Protein AF-A0A9X1MIW9-F1 (afdb_monomer_lite)

Organism: NCBI:txid2894196

pLDDT: mean 72.63, std 14.34, range [36.94, 88.12]

Foldseek 3Di:
DPDQAEEEDEDDPCVLVVCVVCVVPGNHYFYFHVVVVCVVVPPPDDDPVVVVVVVVVCVVVVVGDGDDRPPPPPPD

Structure (mmCIF, N/CA/C/O backbone):
data_AF-A0A9X1MIW9-F1
#
_entry.id   AF-A0A9X1MIW9-F1
#
loop_
_atom_site.group_PDB
_atom_site.id
_atom_site.type_symbol
_atom_site.label_atom_id
_atom_site.label_alt_id
_atom_site.label_comp_id
_atom_site.label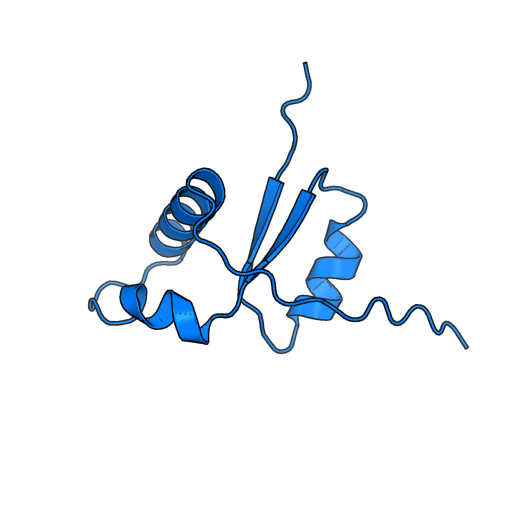_asym_id
_atom_site.label_entity_id
_atom_site.label_seq_id
_atom_site.pdbx_PDB_ins_code
_atom_site.Cartn_x
_atom_site.Cartn_y
_atom_site.Cartn_z
_atom_site.occupancy
_atom_site.B_iso_or_equiv
_atom_site.auth_seq_id
_atom_site.auth_comp_id
_atom_site.auth_asym_id
_atom_site.auth_atom_id
_atom_site.pdbx_PDB_model_num
ATOM 1 N N . MET A 1 1 ? -5.891 14.140 18.901 1.00 47.34 1 MET A N 1
ATOM 2 C CA . MET A 1 1 ? -6.471 13.726 17.602 1.00 47.34 1 MET A CA 1
ATOM 3 C C . MET A 1 1 ? -5.593 12.641 16.993 1.00 47.34 1 MET A C 1
ATOM 5 O O . MET A 1 1 ? -4.437 12.925 16.699 1.00 47.34 1 MET A O 1
ATOM 9 N N . LYS A 1 2 ? -6.087 11.403 16.844 1.00 57.56 2 LYS A N 1
ATOM 10 C CA . LYS A 1 2 ? -5.407 10.407 15.997 1.00 57.56 2 LYS A CA 1
ATOM 11 C C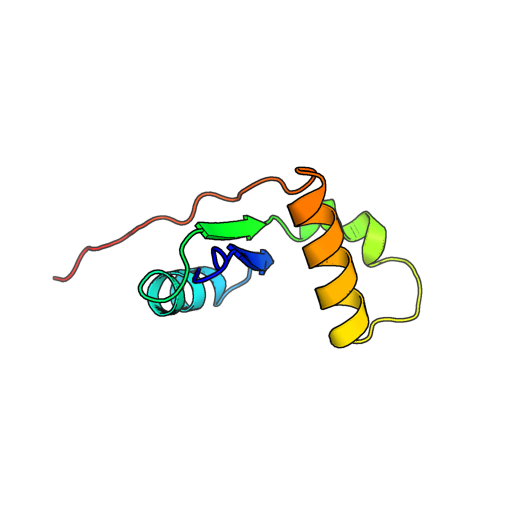 . LYS A 1 2 ? -5.549 10.884 14.552 1.00 57.56 2 LYS A C 1
ATOM 13 O O . LYS A 1 2 ? -6.661 11.151 14.112 1.00 57.56 2 LYS A O 1
ATOM 18 N N . ARG A 1 3 ? -4.428 11.082 13.858 1.00 61.88 3 ARG A N 1
ATOM 19 C CA . ARG A 1 3 ? -4.449 11.415 12.428 1.00 61.88 3 ARG A CA 1
ATOM 20 C C . ARG A 1 3 ? -4.943 10.171 11.680 1.00 61.88 3 ARG A C 1
ATOM 22 O O . ARG A 1 3 ? -4.462 9.090 12.031 1.00 61.88 3 ARG A O 1
ATOM 29 N N . PRO A 1 4 ? -5.861 10.301 10.706 1.00 66.38 4 PRO A N 1
ATOM 30 C CA . PRO A 1 4 ? -6.310 9.158 9.926 1.00 66.38 4 PRO A CA 1
ATOM 31 C C . PRO A 1 4 ? -5.102 8.484 9.269 1.00 66.38 4 PRO A C 1
ATOM 33 O O . PRO A 1 4 ? -4.279 9.145 8.627 1.00 66.38 4 PRO A O 1
ATOM 36 N N . ARG A 1 5 ? -4.955 7.178 9.493 1.00 79.31 5 ARG A N 1
ATOM 37 C CA . ARG A 1 5 ? -3.880 6.353 8.942 1.00 79.31 5 ARG A CA 1
ATOM 38 C C . ARG A 1 5 ? -4.338 5.839 7.588 1.00 79.31 5 ARG A C 1
ATOM 40 O O . ARG A 1 5 ? -5.023 4.823 7.500 1.00 79.31 5 ARG A O 1
ATOM 47 N N . GLN A 1 6 ? -3.968 6.576 6.548 1.00 85.44 6 GLN A N 1
ATOM 48 C CA . GLN A 1 6 ? -4.113 6.118 5.174 1.00 85.44 6 GLN A CA 1
ATOM 49 C C . GLN A 1 6 ? -2.914 5.240 4.816 1.00 85.44 6 GLN A C 1
ATOM 51 O O . GLN A 1 6 ? -1.766 5.634 5.030 1.00 85.44 6 GLN A O 1
ATOM 56 N N . VAL A 1 7 ? -3.185 4.054 4.288 1.00 85.75 7 VAL A N 1
ATOM 57 C CA . VAL A 1 7 ? -2.179 3.090 3.848 1.00 85.75 7 VAL A CA 1
ATOM 58 C C . VAL A 1 7 ? -2.385 2.822 2.366 1.00 85.75 7 VAL A C 1
ATOM 60 O O . VAL A 1 7 ? -3.511 2.618 1.918 1.00 85.75 7 VAL A O 1
ATOM 63 N N . THR A 1 8 ? -1.294 2.815 1.605 1.00 87.25 8 THR A N 1
ATOM 64 C CA . THR A 1 8 ? -1.315 2.495 0.179 1.00 87.25 8 THR A CA 1
ATOM 65 C C . THR A 1 8 ? -0.133 1.614 -0.189 1.00 87.25 8 THR A C 1
ATOM 67 O O . THR A 1 8 ? 0.944 1.758 0.386 1.00 87.25 8 THR A O 1
ATOM 70 N N . PHE A 1 9 ? -0.336 0.710 -1.140 1.00 85.56 9 PHE A N 1
ATOM 71 C CA . PHE A 1 9 ? 0.713 -0.130 -1.721 1.00 85.56 9 PHE A CA 1
ATOM 72 C C . PHE A 1 9 ? 0.305 -0.587 -3.122 1.00 85.56 9 PHE A C 1
ATOM 74 O O . PHE A 1 9 ? -0.848 -0.433 -3.534 1.00 85.56 9 PHE A O 1
ATOM 81 N N . GLU A 1 10 ? 1.270 -1.102 -3.873 1.00 85.19 10 GLU A N 1
ATOM 82 C CA . GLU A 1 10 ? 1.046 -1.585 -5.231 1.00 85.19 10 GLU A CA 1
ATOM 83 C C . GLU A 1 10 ? 0.450 -2.995 -5.248 1.00 85.19 10 GLU A C 1
ATOM 85 O O . GLU A 1 10 ? 0.740 -3.830 -4.388 1.00 85.19 10 GLU A O 1
ATOM 90 N N . GLU A 1 11 ? -0.384 -3.257 -6.251 1.00 83.38 11 GLU A N 1
ATOM 91 C CA . GLU A 1 11 ? -0.941 -4.576 -6.507 1.00 83.38 11 GLU A CA 1
ATOM 92 C C . GLU A 1 11 ? 0.172 -5.567 -6.846 1.00 83.38 11 GLU A C 1
ATOM 94 O O . GLU A 1 11 ? 1.033 -5.333 -7.693 1.00 83.38 11 GLU A O 1
ATOM 99 N N . GLY A 1 12 ? 0.123 -6.720 -6.199 1.00 82.56 12 GLY A N 1
ATOM 100 C CA . GLY A 1 12 ? 1.076 -7.794 -6.398 1.00 82.56 12 GLY A CA 1
ATOM 101 C C . GLY A 1 12 ? 0.515 -9.111 -5.877 1.00 82.56 12 GLY A C 1
ATOM 102 O O . GLY A 1 12 ? -0.567 -9.136 -5.289 1.00 82.56 12 GLY A O 1
ATOM 103 N N . PRO A 1 13 ? 1.252 -10.221 -6.029 1.00 83.62 13 PRO A N 1
ATOM 104 C CA . PRO A 1 13 ? 0.757 -11.549 -5.658 1.00 83.62 13 PRO A CA 1
ATOM 105 C C . PRO A 1 13 ? 0.288 -11.666 -4.197 1.00 83.62 13 PRO A C 1
ATOM 107 O O . PRO A 1 13 ? -0.592 -12.464 -3.887 1.00 83.62 13 PRO A O 1
ATOM 110 N N . LEU A 1 14 ? 0.860 -10.857 -3.296 1.00 84.75 14 LEU A N 1
ATOM 111 C CA . LEU A 1 14 ? 0.527 -10.831 -1.868 1.00 84.75 14 LEU A CA 1
ATOM 112 C C . LEU A 1 14 ? -0.378 -9.659 -1.459 1.00 84.75 14 LEU A C 1
ATOM 114 O O . LEU A 1 14 ? -0.746 -9.569 -0.287 1.00 84.75 14 LEU A O 1
ATOM 118 N N . ALA A 1 15 ? -0.761 -8.780 -2.387 1.00 85.62 15 ALA A N 1
ATOM 119 C CA . ALA A 1 15 ? -1.515 -7.567 -2.078 1.00 85.62 15 ALA A CA 1
ATOM 120 C C . ALA A 1 15 ? -2.856 -7.872 -1.402 1.00 85.62 15 ALA A C 1
ATOM 122 O O . ALA A 1 15 ? -3.174 -7.268 -0.381 1.00 85.62 15 ALA A O 1
ATOM 123 N N . GLY A 1 16 ? -3.583 -8.8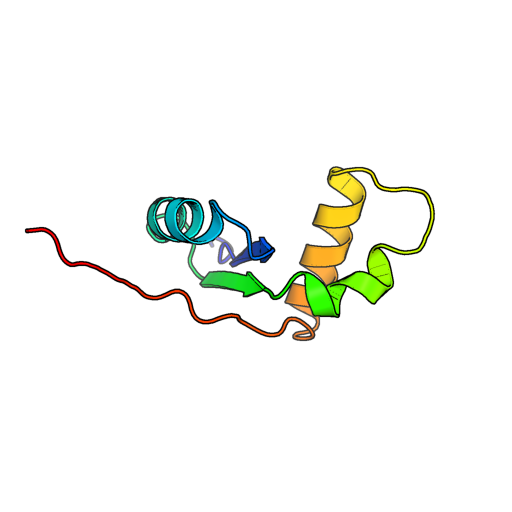90 -1.871 1.00 84.69 16 GLY A N 1
ATOM 124 C CA . GLY A 1 16 ? -4.823 -9.321 -1.227 1.00 84.69 16 GLY A CA 1
ATOM 125 C C . GLY A 1 16 ? -4.620 -9.834 0.206 1.00 84.69 16 GLY A C 1
ATOM 126 O O . GLY A 1 16 ? -5.428 -9.545 1.088 1.00 84.69 16 GLY A O 1
ATOM 127 N N . TRP A 1 17 ? -3.536 -10.569 0.484 1.00 87.88 17 TRP A N 1
ATOM 128 C CA . TRP A 1 17 ? -3.210 -10.993 1.854 1.00 87.88 17 TRP A CA 1
ATOM 129 C C . TRP A 1 17 ? -2.859 -9.792 2.736 1.00 87.88 17 TRP A C 1
ATOM 131 O O . TRP A 1 17 ? -3.376 -9.675 3.849 1.00 87.88 17 TRP A O 1
ATOM 141 N N . LEU A 1 18 ? -2.036 -8.876 2.229 1.00 86.44 18 LEU A N 1
ATOM 142 C CA . LEU A 1 18 ? -1.606 -7.686 2.955 1.00 86.44 18 LEU A CA 1
ATOM 143 C C . LEU A 1 18 ? -2.790 -6.756 3.257 1.00 86.44 18 LEU A C 1
ATOM 145 O O . LEU A 1 18 ? -2.960 -6.325 4.397 1.00 86.44 18 LEU A O 1
ATOM 149 N N . ALA A 1 19 ? -3.666 -6.535 2.274 1.00 86.75 19 ALA A N 1
ATOM 150 C CA . ALA A 1 19 ? -4.886 -5.746 2.408 1.00 86.75 19 ALA A CA 1
ATOM 151 C C . ALA A 1 19 ? -5.775 -6.266 3.540 1.00 86.75 19 ALA A C 1
ATOM 153 O O . ALA A 1 19 ? -6.194 -5.492 4.401 1.00 86.75 19 ALA A O 1
ATOM 154 N N . ARG A 1 20 ? -6.012 -7.585 3.586 1.00 86.00 20 ARG A N 1
ATOM 155 C CA . ARG A 1 20 ? -6.828 -8.218 4.634 1.00 86.00 20 ARG A CA 1
ATOM 156 C C . ARG A 1 20 ? -6.241 -8.037 6.032 1.00 86.00 20 ARG A C 1
ATOM 158 O O . ARG A 1 20 ? -6.995 -7.804 6.971 1.00 86.00 20 ARG A O 1
ATOM 165 N N . ASN A 1 21 ? -4.921 -8.135 6.173 1.00 88.12 21 ASN A N 1
ATOM 166 C CA . ASN A 1 21 ? -4.257 -8.008 7.473 1.00 88.12 21 ASN A CA 1
ATOM 167 C C . ASN A 1 21 ? -4.148 -6.553 7.949 1.00 88.12 21 ASN A C 1
ATOM 169 O O . ASN A 1 21 ? -4.153 -6.309 9.151 1.00 88.12 21 ASN A O 1
ATOM 173 N N . LEU A 1 22 ? -4.065 -5.585 7.034 1.00 86.62 22 LEU A N 1
ATOM 174 C CA . LEU A 1 22 ? -3.912 -4.167 7.374 1.00 86.62 22 LEU A CA 1
ATOM 175 C C . LEU A 1 22 ? -5.240 -3.432 7.573 1.00 86.62 22 LEU A C 1
ATOM 177 O O . LEU A 1 22 ? -5.275 -2.436 8.294 1.00 86.62 22 LEU A O 1
ATOM 181 N N . ARG A 1 23 ? -6.335 -3.922 6.982 1.00 84.06 23 ARG A N 1
ATOM 182 C CA . ARG A 1 23 ? -7.667 -3.298 7.063 1.00 84.06 23 ARG A CA 1
ATOM 183 C C . ARG A 1 23 ? -8.151 -2.981 8.485 1.00 84.06 23 ARG A C 1
ATOM 185 O O . ARG A 1 23 ? -8.694 -1.901 8.668 1.00 84.06 23 ARG A O 1
ATOM 192 N N . PRO A 1 24 ? -7.934 -3.837 9.505 1.00 86.81 24 PRO A N 1
ATOM 193 C CA . PRO A 1 24 ? -8.324 -3.521 10.883 1.00 86.81 24 PRO A CA 1
ATOM 194 C C . PRO A 1 24 ? -7.516 -2.385 11.533 1.00 86.81 24 PRO A C 1
ATOM 196 O O . PRO A 1 24 ? -7.908 -1.880 12.583 1.00 86.81 24 PRO A O 1
ATOM 199 N N . TYR A 1 25 ? -6.372 -2.007 10.952 1.00 85.25 25 TYR A N 1
ATOM 200 C CA . TYR A 1 25 ? -5.411 -1.064 11.535 1.00 85.25 25 TYR A CA 1
ATOM 201 C C . TYR A 1 25 ? -5.274 0.251 10.751 1.00 85.25 25 TYR A C 1
ATOM 203 O O . TYR A 1 25 ? -4.556 1.153 11.202 1.00 85.25 25 TYR A O 1
ATOM 211 N N . ALA A 1 26 ? -5.927 0.352 9.591 1.00 84.50 26 ALA A N 1
ATOM 212 C CA . ALA A 1 26 ? -5.898 1.502 8.699 1.00 84.50 26 ALA A CA 1
ATOM 213 C C . ALA A 1 26 ? -7.303 2.096 8.554 1.00 84.50 26 ALA A C 1
ATOM 215 O O . ALA A 1 26 ? -8.271 1.367 8.361 1.00 84.50 26 ALA A O 1
ATOM 216 N N . ASP A 1 27 ? -7.406 3.423 8.610 1.00 85.56 27 ASP A N 1
ATOM 217 C CA . ASP A 1 27 ? -8.681 4.123 8.407 1.00 85.56 27 ASP A CA 1
ATOM 218 C C . ASP A 1 27 ? -9.077 4.122 6.922 1.00 85.56 27 ASP A C 1
ATOM 220 O O . ASP A 1 27 ? -10.257 4.117 6.578 1.00 85.56 27 ASP A O 1
ATOM 224 N N . GLN A 1 28 ? -8.078 4.114 6.034 1.00 84.38 28 GLN A N 1
ATOM 225 C CA . GLN A 1 28 ? -8.245 3.936 4.595 1.00 84.38 28 GLN A CA 1
ATOM 226 C C . GLN A 1 28 ? -7.098 3.085 4.058 1.00 84.38 28 GLN A C 1
ATOM 228 O O . GLN A 1 28 ? -5.934 3.325 4.385 1.00 84.38 28 GLN A O 1
ATOM 233 N N . LEU A 1 29 ? -7.430 2.106 3.223 1.00 86.25 29 LEU A N 1
ATOM 234 C CA . LEU A 1 29 ? -6.475 1.212 2.585 1.00 86.25 29 LEU A CA 1
ATOM 235 C C . LEU A 1 29 ? -6.738 1.213 1.082 1.00 86.25 29 LEU A C 1
ATOM 237 O O . LEU A 1 29 ? -7.819 0.813 0.662 1.00 86.25 29 LEU A O 1
ATOM 241 N N . LEU A 1 30 ? -5.759 1.663 0.302 1.00 86.38 30 LEU A N 1
ATOM 242 C CA . LEU A 1 30 ? -5.845 1.742 -1.152 1.00 86.38 30 LEU A CA 1
ATOM 243 C C . LEU A 1 30 ? -4.781 0.839 -1.770 1.00 86.38 30 LEU A C 1
ATOM 245 O O . LEU A 1 30 ? -3.591 0.990 -1.504 1.00 86.38 30 LEU A O 1
ATOM 249 N N . VAL A 1 31 ? -5.203 -0.094 -2.614 1.00 85.38 31 VAL A N 1
ATOM 250 C CA . VAL A 1 31 ? -4.279 -0.895 -3.421 1.00 85.38 31 VAL A CA 1
ATOM 251 C C . VAL A 1 31 ? -4.260 -0.306 -4.821 1.00 85.38 31 VAL A C 1
ATOM 253 O O . VAL A 1 31 ? -5.319 -0.098 -5.407 1.00 85.38 31 VAL A O 1
ATOM 256 N N . CYS A 1 32 ? -3.087 0.047 -5.337 1.00 83.38 32 CYS A N 1
ATOM 257 C CA . CYS A 1 32 ? -2.954 0.763 -6.609 1.00 83.38 32 CYS A CA 1
ATOM 258 C C . CYS A 1 32 ? -2.316 -0.102 -7.702 1.00 83.38 32 CYS A C 1
ATOM 260 O O . CYS A 1 32 ? -1.534 -1.003 -7.419 1.00 83.38 32 CYS A O 1
ATOM 262 N N . ASP A 1 33 ? -2.655 0.165 -8.965 1.00 74.62 33 ASP A N 1
ATOM 263 C CA . ASP A 1 33 ? -2.139 -0.600 -10.109 1.00 74.62 33 ASP A CA 1
ATOM 264 C C . ASP A 1 33 ? -0.655 -0.257 -10.397 1.00 74.62 33 ASP A C 1
ATOM 266 O O . ASP A 1 33 ? -0.372 0.871 -10.830 1.00 74.62 33 ASP A O 1
ATOM 270 N N . PRO A 1 34 ? 0.294 -1.208 -10.256 1.00 65.69 34 PRO A N 1
ATOM 271 C CA . PRO A 1 34 ? 1.719 -0.975 -10.514 1.00 65.69 34 PRO A CA 1
ATOM 272 C C . PRO A 1 34 ? 1.997 -0.593 -11.975 1.00 65.69 34 PRO A C 1
ATOM 274 O O . PRO A 1 34 ? 2.979 0.083 -12.287 1.00 65.69 34 PRO A O 1
ATOM 277 N N . ARG A 1 35 ? 1.127 -0.988 -12.917 1.00 57.91 35 ARG A N 1
ATOM 278 C CA . ARG A 1 35 ? 1.338 -0.791 -14.361 1.00 57.91 35 ARG A CA 1
ATOM 279 C C . ARG A 1 35 ? 1.170 0.664 -14.785 1.00 57.91 35 ARG A C 1
ATOM 281 O O . ARG A 1 35 ? 1.692 1.047 -15.830 1.00 57.91 35 ARG A O 1
ATOM 288 N N . ARG A 1 36 ? 0.462 1.480 -13.998 1.00 54.09 36 ARG A N 1
ATOM 289 C CA . ARG A 1 36 ? 0.320 2.927 -14.243 1.00 54.09 36 ARG A CA 1
ATOM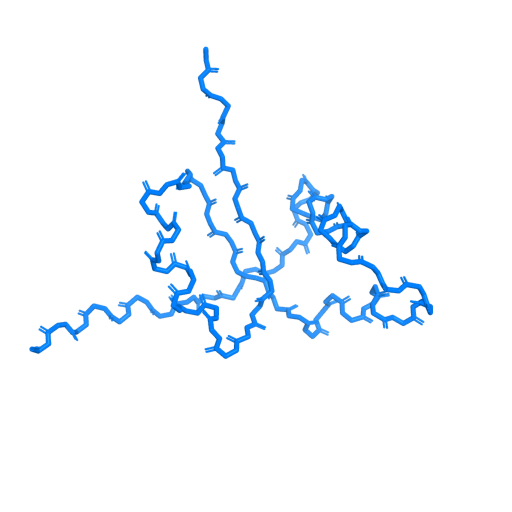 290 C C . ARG A 1 36 ? 1.341 3.770 -13.479 1.00 54.09 36 ARG A C 1
ATOM 292 O O . ARG A 1 36 ? 1.704 4.833 -13.974 1.00 54.09 36 ARG A O 1
ATOM 299 N N . ASN A 1 37 ? 1.884 3.257 -12.375 1.00 53.91 37 ASN A N 1
ATOM 300 C CA . ASN A 1 37 ? 3.030 3.858 -11.682 1.00 53.91 37 ASN A CA 1
ATOM 301 C C . ASN A 1 37 ? 4.367 3.593 -12.395 1.00 53.91 37 ASN A C 1
ATOM 303 O O . ASN A 1 37 ? 5.385 4.181 -12.042 1.00 53.91 37 ASN A O 1
ATOM 307 N N . ALA A 1 38 ? 4.373 2.791 -13.465 1.00 48.50 38 ALA A N 1
ATOM 308 C CA . ALA A 1 38 ? 5.540 2.542 -14.311 1.00 48.50 38 ALA A CA 1
ATOM 309 C C . ALA A 1 38 ? 6.151 3.804 -14.969 1.00 48.50 38 ALA A C 1
ATOM 311 O O . ALA A 1 38 ? 7.248 3.725 -15.521 1.00 48.50 38 ALA A O 1
ATOM 312 N N . TYR A 1 39 ? 5.489 4.967 -14.891 1.00 47.53 39 TYR A N 1
ATOM 313 C CA . TYR A 1 39 ? 6.104 6.263 -15.209 1.00 47.53 39 TYR A CA 1
ATOM 314 C C . TYR A 1 39 ? 7.187 6.686 -14.196 1.00 47.53 39 TYR A C 1
ATOM 316 O O . TYR A 1 39 ? 8.086 7.429 -14.568 1.00 47.53 39 TYR A O 1
ATOM 324 N N . VAL A 1 40 ? 7.148 6.172 -12.961 1.00 50.00 40 VAL A N 1
ATOM 325 C CA . VAL A 1 40 ? 8.182 6.347 -11.923 1.00 50.00 40 VAL A CA 1
ATOM 326 C C . VAL A 1 40 ? 9.280 5.281 -12.041 1.00 50.00 40 VAL A C 1
ATOM 328 O O . VAL A 1 40 ? 10.445 5.541 -11.768 1.00 50.00 40 VAL A O 1
ATOM 331 N N . ALA A 1 41 ? 8.934 4.087 -12.526 1.00 50.47 41 ALA A N 1
ATOM 332 C CA . ALA A 1 41 ? 9.832 2.932 -12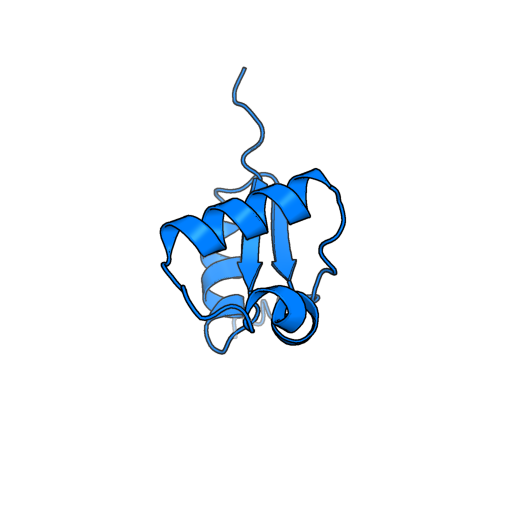.591 1.00 50.47 41 ALA A CA 1
ATOM 333 C C . ALA A 1 41 ? 10.935 3.005 -13.671 1.00 50.47 41 ALA A C 1
ATOM 335 O O . ALA A 1 41 ? 11.671 2.027 -13.828 1.00 50.47 41 ALA A O 1
ATOM 336 N N . LYS A 1 42 ? 11.018 4.101 -14.442 1.00 51.00 42 LYS A N 1
ATOM 337 C CA . LYS A 1 42 ? 11.959 4.274 -15.565 1.00 51.00 42 LYS A CA 1
ATOM 338 C C . LYS A 1 42 ? 13.175 5.152 -15.260 1.00 51.00 42 LYS A C 1
ATOM 340 O O . LYS A 1 42 ? 14.099 5.145 -16.068 1.00 51.00 42 LYS A O 1
ATOM 345 N N . GLU A 1 43 ? 13.203 5.875 -14.143 1.00 51.59 43 GLU A N 1
ATOM 346 C CA . GLU A 1 43 ? 14.412 6.593 -13.727 1.00 51.59 43 GLU A CA 1
ATOM 347 C C . GLU A 1 43 ? 15.272 5.682 -12.845 1.00 51.59 43 GLU A C 1
ATOM 349 O O . GLU A 1 43 ? 14.768 5.001 -11.956 1.00 51.59 43 GLU A O 1
ATOM 354 N N . GLY A 1 44 ? 16.561 5.596 -13.171 1.00 53.66 44 GLY A N 1
ATOM 355 C CA . GLY A 1 44 ? 17.460 4.494 -12.809 1.00 53.66 44 GLY A CA 1
ATOM 356 C C . GLY A 1 44 ? 17.879 4.377 -11.342 1.00 53.66 44 GLY A C 1
ATOM 357 O O . GLY A 1 44 ? 18.710 3.522 -11.058 1.00 53.66 44 GLY A O 1
ATOM 358 N N . ASP A 1 45 ? 17.309 5.173 -10.435 1.00 55.81 45 ASP A N 1
ATOM 359 C CA . ASP A 1 45 ? 17.517 5.060 -8.988 1.00 55.81 45 ASP A CA 1
ATOM 360 C C . ASP A 1 45 ? 16.205 4.626 -8.321 1.00 55.81 45 ASP A C 1
ATOM 362 O O . ASP A 1 45 ? 15.264 5.411 -8.144 1.00 55.81 45 ASP A O 1
ATOM 366 N N . LYS A 1 46 ? 16.138 3.331 -8.007 1.00 57.72 46 LYS A N 1
ATOM 367 C CA . LYS A 1 46 ? 15.055 2.700 -7.253 1.00 57.72 46 LYS A CA 1
ATOM 368 C C . LYS A 1 46 ? 15.584 2.359 -5.872 1.00 57.72 46 LYS A C 1
ATOM 370 O O . LYS A 1 46 ? 16.476 1.525 -5.750 1.00 57.72 46 LYS A O 1
ATOM 375 N N . ASP A 1 47 ? 15.017 2.997 -4.862 1.00 68.38 47 ASP A N 1
ATOM 376 C CA . ASP A 1 47 ? 15.263 2.680 -3.462 1.00 68.38 47 ASP A CA 1
ATOM 377 C C . ASP A 1 47 ? 13.912 2.686 -2.737 1.00 68.38 47 ASP A C 1
ATOM 379 O O . ASP A 1 47 ? 13.091 3.588 -2.953 1.00 68.38 47 ASP A O 1
ATOM 383 N N . ASP A 1 48 ? 13.670 1.684 -1.890 1.00 75.06 48 ASP A N 1
ATOM 384 C CA . ASP A 1 48 ? 12.376 1.449 -1.232 1.00 75.06 48 ASP A CA 1
ATOM 385 C C . ASP A 1 48 ? 11.825 2.702 -0.509 1.00 75.06 48 ASP A C 1
ATOM 387 O O . ASP A 1 48 ? 10.622 2.984 -0.610 1.00 75.06 48 ASP A O 1
ATOM 391 N N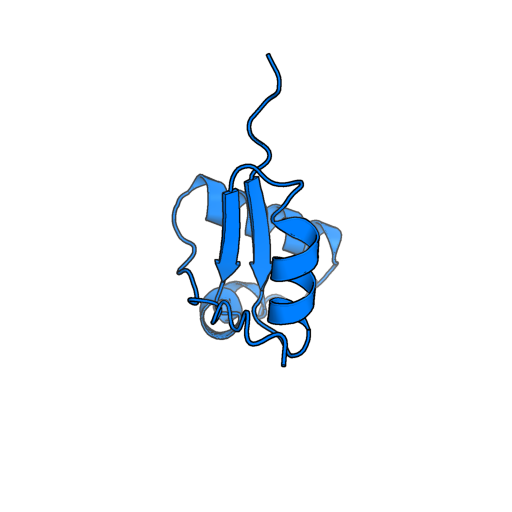 . PRO A 1 49 ? 12.650 3.522 0.184 1.00 76.88 49 PRO A N 1
ATOM 392 C CA . PRO A 1 49 ? 12.177 4.749 0.822 1.00 76.88 49 PRO A CA 1
ATOM 393 C C . PRO A 1 49 ? 11.715 5.819 -0.175 1.00 76.88 49 PRO A C 1
ATOM 395 O O . PRO A 1 49 ? 10.769 6.562 0.107 1.00 76.88 49 PRO A O 1
ATOM 398 N N . ILE A 1 50 ? 12.377 5.914 -1.331 1.00 77.25 50 ILE A N 1
ATOM 399 C CA . ILE A 1 50 ? 12.061 6.899 -2.372 1.00 77.25 50 ILE A CA 1
ATOM 400 C C . ILE A 1 50 ? 10.724 6.534 -3.017 1.00 77.25 50 ILE A C 1
ATOM 402 O O . ILE A 1 50 ? 9.848 7.392 -3.158 1.00 77.25 50 ILE A O 1
ATOM 406 N N . ASP A 1 51 ? 10.527 5.258 -3.338 1.00 74.69 51 ASP A N 1
ATOM 407 C CA . ASP A 1 51 ? 9.284 4.779 -3.939 1.00 74.69 51 ASP A CA 1
ATOM 408 C C . ASP A 1 51 ? 8.102 4.904 -2.966 1.00 74.69 51 ASP A C 1
ATOM 410 O O . ASP A 1 51 ? 7.036 5.397 -3.351 1.00 74.69 51 ASP A O 1
ATOM 414 N N . ALA A 1 52 ? 8.303 4.615 -1.675 1.00 80.00 52 ALA A N 1
ATOM 415 C CA . ALA A 1 52 ? 7.291 4.850 -0.644 1.00 80.00 52 ALA A CA 1
ATOM 416 C C . ALA A 1 52 ? 6.910 6.338 -0.520 1.00 80.00 52 ALA A C 1
ATOM 418 O O . ALA A 1 52 ? 5.730 6.681 -0.383 1.00 80.00 52 ALA A O 1
ATOM 419 N N . GLN A 1 53 ? 7.891 7.245 -0.596 1.00 81.75 53 GLN A N 1
ATOM 420 C CA . GLN A 1 53 ? 7.631 8.682 -0.544 1.00 81.75 53 GLN A CA 1
ATOM 421 C C . GLN A 1 53 ? 6.838 9.159 -1.766 1.00 81.75 53 GLN A C 1
ATOM 423 O O . GLN A 1 53 ? 5.873 9.916 -1.611 1.00 81.75 53 GLN A O 1
ATOM 428 N N . ARG A 1 54 ? 7.214 8.719 -2.971 1.00 79.94 54 ARG A N 1
ATOM 429 C CA . ARG A 1 54 ? 6.501 9.049 -4.214 1.00 79.94 54 ARG A CA 1
ATOM 430 C C . ARG A 1 54 ? 5.067 8.530 -4.176 1.00 79.94 54 ARG A C 1
ATOM 432 O O . ARG A 1 54 ? 4.136 9.274 -4.484 1.00 79.94 54 ARG A O 1
ATOM 439 N N . LEU A 1 55 ? 4.867 7.306 -3.695 1.00 80.31 55 LEU A N 1
ATOM 440 C CA . LEU A 1 55 ? 3.542 6.716 -3.547 1.00 80.31 55 LEU A CA 1
ATOM 441 C C . LEU A 1 55 ? 2.663 7.507 -2.563 1.00 80.31 55 LEU A C 1
ATOM 443 O O . LEU A 1 55 ? 1.497 7.783 -2.847 1.00 80.31 55 LEU A O 1
ATOM 447 N N . ALA A 1 56 ? 3.231 7.966 -1.444 1.00 82.44 56 ALA A N 1
ATOM 448 C CA . ALA A 1 56 ? 2.527 8.829 -0.497 1.00 82.44 56 ALA A CA 1
ATOM 449 C C . ALA A 1 56 ? 2.159 10.201 -1.098 1.00 82.44 56 ALA A C 1
ATOM 451 O O . ALA A 1 56 ? 1.118 10.770 -0.760 1.00 82.44 56 ALA A O 1
ATOM 452 N N . GLN A 1 57 ? 2.988 10.753 -1.991 1.00 82.56 57 GLN A N 1
ATOM 453 C CA . GLN A 1 57 ? 2.663 11.988 -2.714 1.00 82.56 57 GLN A CA 1
ATOM 454 C C . GLN A 1 57 ? 1.508 11.780 -3.701 1.00 82.56 57 GLN A C 1
ATOM 456 O O . GLN A 1 57 ? 0.582 12.591 -3.716 1.00 82.56 57 GLN A O 1
ATOM 461 N N . LEU A 1 58 ? 1.514 10.677 -4.456 1.00 81.00 58 LEU A N 1
ATOM 462 C CA . LEU A 1 58 ? 0.428 10.325 -5.375 1.00 81.00 58 LEU A CA 1
ATOM 463 C C . LEU A 1 58 ? -0.898 10.109 -4.639 1.00 81.00 58 LEU A C 1
ATOM 465 O O . LEU A 1 58 ? -1.936 10.585 -5.102 1.00 81.00 58 LEU A O 1
ATOM 469 N N . LEU A 1 59 ? -0.857 9.457 -3.471 1.00 82.06 59 LEU A N 1
ATOM 470 C CA . LEU A 1 59 ? -2.025 9.278 -2.609 1.00 82.06 59 LEU A CA 1
ATOM 471 C C . LEU A 1 59 ? -2.598 10.627 -2.161 1.00 82.06 59 LEU A C 1
ATOM 473 O O . LEU A 1 59 ? -3.796 10.861 -2.299 1.00 82.06 59 LEU A O 1
ATOM 477 N N . ARG A 1 60 ? -1.744 11.541 -1.678 1.00 81.06 60 ARG A N 1
ATOM 478 C CA . ARG A 1 60 ? -2.175 12.888 -1.263 1.00 81.06 60 ARG A CA 1
ATOM 479 C C . ARG A 1 60 ? -2.748 13.714 -2.411 1.00 81.06 60 ARG A C 1
ATOM 481 O O . ARG A 1 60 ? -3.638 14.522 -2.173 1.00 81.06 60 ARG A O 1
ATOM 488 N N . GLY A 1 61 ? -2.236 13.529 -3.625 1.00 80.62 61 GLY A N 1
ATOM 489 C CA . GLY A 1 61 ? -2.728 14.211 -4.820 1.00 80.62 61 GLY A CA 1
ATOM 490 C C . GLY A 1 61 ? -3.971 13.576 -5.452 1.00 80.62 61 GLY A C 1
ATOM 491 O O . GLY A 1 61 ? -4.495 14.130 -6.411 1.00 80.62 61 GLY A O 1
ATOM 492 N N . GLY A 1 62 ? -4.444 12.426 -4.952 1.00 78.19 62 GLY A N 1
ATOM 493 C CA . GLY A 1 62 ? -5.581 11.710 -5.542 1.00 78.19 62 GLY A CA 1
ATOM 494 C C . GLY A 1 62 ? -5.292 11.123 -6.929 1.00 78.19 62 GLY A C 1
ATOM 495 O O . GLY A 1 62 ? -6.216 10.820 -7.677 1.00 78.19 62 GLY A O 1
ATOM 496 N N . PHE A 1 63 ? -4.015 10.966 -7.288 1.00 75.94 63 PHE A N 1
ATOM 497 C CA . PHE A 1 63 ? -3.592 10.473 -8.604 1.00 75.94 63 PHE A CA 1
ATOM 498 C C . PHE A 1 63 ? -3.521 8.942 -8.682 1.00 75.94 63 PHE A C 1
ATOM 500 O O . PHE A 1 63 ? -3.287 8.388 -9.757 1.00 75.94 63 PHE A O 1
ATOM 507 N N . LEU A 1 64 ? -3.719 8.243 -7.559 1.00 76.25 64 LEU A N 1
ATOM 508 C CA . LEU A 1 64 ? -3.734 6.784 -7.524 1.00 76.25 64 LEU A CA 1
ATOM 509 C C . LEU A 1 64 ? -5.067 6.239 -8.030 1.00 76.25 64 LEU A C 1
ATOM 511 O O . LEU A 1 64 ? -6.138 6.643 -7.582 1.00 76.25 64 LEU A O 1
ATOM 515 N N . LYS A 1 65 ? -4.987 5.268 -8.942 1.00 72.88 65 LYS A N 1
ATOM 516 C CA . LYS A 1 65 ? -6.145 4.482 -9.357 1.00 72.88 65 LYS A CA 1
ATOM 517 C C . LYS A 1 65 ? -6.233 3.236 -8.488 1.00 72.88 65 LYS A C 1
ATOM 519 O O . LYS A 1 65 ? -5.334 2.397 -8.525 1.00 72.88 65 LYS A O 1
ATOM 524 N N . GLU A 1 66 ? -7.320 3.136 -7.738 1.00 76.12 66 GLU A N 1
ATOM 525 C CA . GLU A 1 66 ? -7.615 1.977 -6.907 1.00 76.12 66 GLU A CA 1
ATOM 526 C C . GLU A 1 66 ? -7.889 0.736 -7.769 1.00 76.12 66 GLU A C 1
ATOM 528 O O . GLU A 1 66 ? -8.632 0.779 -8.756 1.00 76.12 66 GLU A O 1
ATOM 533 N N . VAL A 1 67 ? -7.271 -0.374 -7.377 1.00 76.12 67 VAL A N 1
ATOM 534 C CA . VAL A 1 67 ? -7.569 -1.722 -7.846 1.00 76.12 67 VAL A CA 1
ATOM 535 C C . VAL A 1 67 ? -8.424 -2.378 -6.777 1.00 76.12 67 VAL A C 1
ATOM 537 O O . VAL A 1 67 ? -7.983 -2.580 -5.644 1.00 76.12 67 VAL A O 1
ATOM 540 N N . HIS A 1 68 ? -9.662 -2.698 -7.143 1.00 72.19 68 HIS A N 1
ATOM 541 C CA . HIS A 1 68 ? -10.593 -3.335 -6.228 1.00 72.19 68 HIS A CA 1
ATOM 542 C C . HIS A 1 68 ? -10.076 -4.721 -5.833 1.00 72.19 68 HIS A C 1
ATOM 544 O O . HIS A 1 68 ? -9.976 -5.619 -6.669 1.00 72.19 68 HIS A O 1
ATOM 550 N N . GLN A 1 69 ? -9.765 -4.891 -4.550 1.00 69.62 69 GLN A N 1
ATOM 551 C CA . GLN A 1 69 ? -9.471 -6.198 -3.981 1.00 69.62 69 GLN A CA 1
ATOM 552 C C . GLN A 1 69 ? -10.781 -6.938 -3.734 1.00 69.62 69 GLN A C 1
ATOM 554 O O . GLN A 1 69 ? -11.669 -6.419 -3.059 1.00 69.62 69 GLN A O 1
ATOM 559 N N . VAL A 1 70 ? -10.895 -8.165 -4.241 1.00 62.47 70 VAL A N 1
ATOM 560 C CA . VAL A 1 70 ? -12.003 -9.052 -3.875 1.00 62.47 70 VAL A CA 1
ATOM 561 C C . VAL A 1 70 ? -11.898 -9.381 -2.385 1.00 62.47 70 VAL A C 1
ATOM 563 O O . VAL A 1 70 ? -10.982 -10.085 -1.951 1.00 62.47 70 VAL A O 1
ATOM 566 N N . ASP A 1 71 ? -12.851 -8.882 -1.596 1.00 58.00 71 ASP A N 1
ATOM 567 C CA . ASP A 1 71 ? -13.116 -9.336 -0.227 1.00 58.00 71 ASP A CA 1
ATOM 568 C C . ASP A 1 71 ? -13.715 -10.748 -0.279 1.00 58.00 71 ASP A C 1
ATOM 570 O O . ASP A 1 71 ? -14.888 -10.976 0.012 1.00 58.00 71 ASP A O 1
ATOM 574 N N . SER A 1 72 ? -12.922 -11.737 -0.683 1.00 46.50 72 SER A N 1
ATOM 575 C CA . SER A 1 72 ? -13.331 -13.133 -0.573 1.00 46.50 72 SER A CA 1
ATOM 576 C C . SER A 1 72 ? -13.250 -13.551 0.893 1.00 46.50 72 SER A C 1
ATOM 578 O O . SER A 1 72 ? -12.321 -14.239 1.315 1.00 46.50 72 SER A O 1
ATOM 580 N N . ILE A 1 73 ? -14.234 -13.137 1.692 1.00 52.97 73 ILE A N 1
ATOM 581 C CA . ILE A 1 73 ? -14.609 -13.856 2.908 1.00 52.97 73 ILE A CA 1
ATOM 582 C C . ILE A 1 73 ? -15.524 -14.998 2.459 1.00 52.97 73 ILE A C 1
ATOM 584 O O . ILE A 1 73 ? -16.736 -14.956 2.628 1.00 52.97 73 ILE A O 1
ATOM 588 N N . VAL A 1 74 ? -14.932 -16.035 1.873 1.00 43.19 74 VAL A N 1
ATOM 589 C CA . VAL A 1 74 ? -15.513 -17.376 1.941 1.00 43.19 74 VAL A CA 1
ATOM 590 C C . VAL A 1 74 ? -14.628 -18.138 2.912 1.00 43.19 74 VAL A C 1
ATOM 592 O O . VAL A 1 74 ? -13.624 -18.737 2.540 1.00 43.19 74 VAL A O 1
ATOM 595 N N . ARG A 1 75 ? -14.952 -18.013 4.200 1.00 46.28 75 ARG A N 1
ATOM 596 C CA . ARG A 1 75 ? -14.524 -18.997 5.192 1.00 46.28 75 ARG A CA 1
ATOM 597 C C . ARG A 1 75 ? -15.483 -20.176 5.036 1.00 46.28 75 ARG A C 1
ATOM 599 O O . ARG A 1 75 ? -16.588 -20.109 5.567 1.00 46.28 75 ARG A O 1
ATOM 606 N N . CYS A 1 76 ? -15.100 -21.162 4.227 1.00 36.94 76 CYS A N 1
ATOM 607 C CA . CYS A 1 76 ? -15.637 -22.514 4.374 1.00 36.94 76 CYS A CA 1
ATOM 608 C C . CYS A 1 76 ? -15.008 -23.158 5.611 1.00 36.94 76 CYS A C 1
ATOM 610 O O . CYS A 1 76 ? -13.810 -22.880 5.857 1.00 36.94 76 CYS A O 1
#

Radius of gyration: 13.63 Å; chains: 1; bounding box: 33×37×33 Å

Sequence (76 aa):
MKRPRQVTFEEGPLAGWLARNLRPYADQLLVCDPRRNAYVAKEGDKDDPIDAQRLAQLLRGGFLKEVHQVDSIVRC

Secondary structure (DSSP, 8-state):
-PPP-EEEEE--TTHHHHHHHHGGG-SEEEEE-HHHHTTTTTSS---HHHHHHHHHHHHHTT-PPB----------